Protein AF-A0A920G014-F1 (afdb_monomer_lite)

Foldseek 3Di:
DDLVVLVVVLAQFPDWDDPPVAWIWGQGPVRAIETAASDDDPVNSVVCVVCVVVLVVDPVRPHYHYCNCVVPPDPPDD

pLDDT: mean 85.5, std 13.96, range [31.44, 96.12]

Radius of gyration: 12.45 Å; chains: 1; bounding box: 28×30×26 Å

Secondary structure (DSSP, 8-state):
--HHHHHHHHS-EEEEEEETTTEEEEEETTS-EEE--S---HHHHHHHHHHHHHHHH-GGGGTEEE-TTTT-------

Sequence (78 aa):
MNIIKHLSSLFDIDQIEYIDDRRYNLVLSNGKIVMLPKVIDSKLIYFIKNNIDLIDKSTNYKEFLDLRNFHNKTIRLK

Structure (mmCIF, N/CA/C/O backbone):
data_AF-A0A920G014-F1
#
_entry.id   AF-A0A920G014-F1
#
loop_
_atom_site.group_PDB
_atom_site.id
_atom_site.type_symbol
_atom_site.label_atom_id
_atom_site.label_alt_id
_atom_site.label_comp_id
_atom_site.label_asym_id
_atom_site.label_entity_id
_atom_site.label_seq_id
_atom_site.pdbx_PDB_ins_code
_atom_site.Cartn_x
_atom_site.Cartn_y
_atom_site.Cartn_z
_atom_site.occupancy
_atom_site.B_iso_or_equiv
_atom_site.auth_seq_id
_atom_site.auth_comp_id
_atom_site.auth_asym_id
_atom_site.auth_atom_id
_atom_site.pdbx_PDB_model_num
ATOM 1 N N . MET A 1 1 ? 16.943 -7.141 -0.241 1.00 55.53 1 MET A N 1
ATOM 2 C CA . MET A 1 1 ? 15.997 -6.581 0.752 1.00 55.53 1 MET A CA 1
ATOM 3 C C . MET A 1 1 ? 14.595 -7.033 0.365 1.00 55.53 1 MET A C 1
ATOM 5 O O . MET A 1 1 ? 14.240 -6.863 -0.793 1.00 55.53 1 MET A O 1
ATOM 9 N N . ASN A 1 2 ? 13.845 -7.684 1.259 1.00 80.94 2 ASN A N 1
ATOM 10 C CA . ASN A 1 2 ? 12.536 -8.260 0.925 1.00 80.94 2 ASN A CA 1
ATOM 11 C C . ASN A 1 2 ? 11.435 -7.195 1.093 1.00 80.94 2 ASN A C 1
ATOM 13 O O . ASN A 1 2 ? 11.073 -6.855 2.216 1.00 80.94 2 ASN A O 1
ATOM 17 N N . ILE A 1 3 ? 10.936 -6.655 -0.022 1.00 81.56 3 ILE A N 1
ATOM 18 C CA . ILE A 1 3 ? 9.887 -5.621 -0.068 1.00 81.56 3 ILE A CA 1
ATOM 19 C C . ILE A 1 3 ? 8.620 -6.050 0.678 1.00 81.56 3 ILE A C 1
ATOM 21 O O . ILE A 1 3 ? 8.050 -5.246 1.413 1.00 81.56 3 ILE A O 1
ATOM 25 N N . ILE A 1 4 ? 8.222 -7.318 0.547 1.00 76.69 4 ILE A N 1
ATOM 26 C CA . ILE A 1 4 ? 7.023 -7.848 1.204 1.00 76.69 4 ILE A CA 1
ATOM 27 C C . ILE A 1 4 ? 7.163 -7.754 2.722 1.00 76.69 4 ILE A C 1
ATOM 29 O O . ILE A 1 4 ? 6.256 -7.272 3.387 1.00 76.69 4 ILE A O 1
ATOM 33 N N . LYS A 1 5 ? 8.343 -8.080 3.267 1.00 86.50 5 LYS A N 1
ATOM 34 C CA . LYS A 1 5 ? 8.607 -7.969 4.710 1.00 86.50 5 LYS A CA 1
ATOM 35 C C . LYS A 1 5 ? 8.460 -6.532 5.224 1.00 86.50 5 LYS A C 1
ATOM 37 O O . LYS A 1 5 ? 7.999 -6.333 6.342 1.00 86.50 5 LYS A O 1
ATOM 42 N N . HIS A 1 6 ? 8.844 -5.533 4.428 1.00 89.50 6 HIS A N 1
ATOM 43 C CA . HIS A 1 6 ? 8.638 -4.132 4.800 1.00 89.50 6 HIS A CA 1
ATOM 44 C C . HIS A 1 6 ? 7.162 -3.743 4.756 1.00 89.50 6 HIS A C 1
ATOM 46 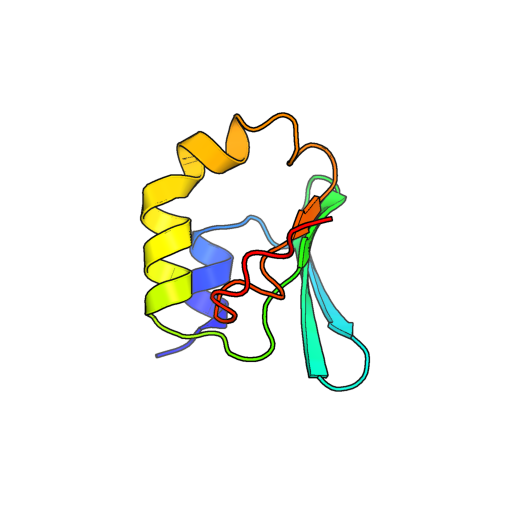O O . HIS A 1 6 ? 6.685 -3.105 5.690 1.00 89.50 6 HIS A O 1
ATOM 52 N N . LEU A 1 7 ? 6.431 -4.151 3.719 1.00 88.31 7 LEU A N 1
ATOM 53 C CA . LEU A 1 7 ? 4.995 -3.885 3.625 1.00 88.31 7 LEU A CA 1
ATOM 54 C C . LEU A 1 7 ? 4.224 -4.530 4.785 1.00 88.31 7 LEU A C 1
ATOM 56 O O . LEU A 1 7 ? 3.438 -3.838 5.419 1.00 88.31 7 LEU A O 1
ATOM 60 N N . SER A 1 8 ? 4.534 -5.776 5.153 1.00 90.25 8 SER A N 1
ATOM 61 C CA . SER A 1 8 ? 3.942 -6.450 6.322 1.00 90.25 8 SER A CA 1
ATOM 62 C C . SER A 1 8 ? 4.309 -5.811 7.666 1.00 90.25 8 SER A C 1
ATOM 64 O O . SER A 1 8 ? 3.670 -6.096 8.668 1.00 90.25 8 SER A O 1
ATOM 66 N N . SER A 1 9 ? 5.349 -4.970 7.724 1.00 91.88 9 SER A N 1
ATOM 67 C CA . SER A 1 9 ? 5.669 -4.193 8.935 1.00 91.88 9 SER A CA 1
ATOM 68 C C . SER A 1 9 ? 4.921 -2.858 9.014 1.00 91.88 9 SER A C 1
ATOM 70 O O . SER A 1 9 ? 4.915 -2.229 10.066 1.00 91.88 9 SER A O 1
ATOM 72 N N . LEU A 1 10 ? 4.338 -2.411 7.897 1.00 91.25 10 LEU A N 1
ATOM 73 C CA . LEU A 1 10 ? 3.601 -1.150 7.781 1.00 91.25 10 LEU A CA 1
ATOM 74 C C . LEU A 1 10 ? 2.086 -1.363 7.751 1.00 91.25 10 LEU A C 1
ATOM 76 O O . LEU A 1 10 ? 1.343 -0.460 8.118 1.00 91.25 10 LEU A O 1
ATOM 80 N N . PHE A 1 11 ? 1.638 -2.534 7.307 1.00 92.31 11 PHE A N 1
ATOM 81 C CA . PHE A 1 11 ? 0.234 -2.878 7.173 1.00 92.31 11 PHE A CA 1
ATOM 82 C C . PHE A 1 11 ? -0.036 -4.260 7.760 1.00 92.31 11 PHE A C 1
ATOM 84 O O . PHE A 1 11 ? 0.768 -5.177 7.592 1.00 92.31 11 PHE A O 1
ATOM 91 N N . ASP A 1 12 ? -1.199 -4.406 8.388 1.00 93.69 12 ASP A N 1
ATOM 92 C CA . ASP A 1 12 ? -1.734 -5.699 8.807 1.00 93.69 12 ASP A CA 1
ATOM 93 C C . ASP A 1 12 ? -2.404 -6.380 7.603 1.00 93.69 12 ASP A C 1
ATOM 95 O O . ASP A 1 12 ? -3.562 -6.109 7.284 1.00 93.69 12 ASP A O 1
ATOM 99 N N . ILE A 1 13 ? -1.608 -7.144 6.849 1.00 94.81 13 ILE A N 1
ATOM 100 C CA . ILE A 1 13 ? -1.985 -7.733 5.556 1.00 94.81 13 ILE A CA 1
ATOM 101 C C . ILE A 1 13 ? -2.606 -9.111 5.784 1.00 94.81 13 ILE A C 1
ATOM 103 O O . ILE A 1 13 ? -1.930 -10.007 6.284 1.00 94.81 13 ILE A O 1
ATOM 107 N N . ASP A 1 14 ? -3.838 -9.289 5.315 1.00 96.12 14 ASP A N 1
ATOM 108 C CA . ASP A 1 14 ? -4.538 -10.576 5.283 1.00 96.12 14 ASP A CA 1
ATOM 109 C C . ASP A 1 14 ? -4.251 -11.328 3.973 1.00 96.12 14 ASP A C 1
ATOM 111 O O . ASP A 1 14 ? -3.882 -12.502 3.969 1.00 96.12 14 ASP A O 1
ATOM 115 N N . GLN A 1 15 ? -4.313 -10.619 2.839 1.00 95.69 15 GLN A N 1
ATOM 116 C CA . GLN A 1 15 ? -4.112 -11.207 1.516 1.00 95.69 15 GLN A CA 1
ATOM 117 C C . GLN A 1 15 ? -3.343 -10.270 0.576 1.00 95.69 15 GLN A C 1
ATOM 119 O O . GLN A 1 15 ? -3.426 -9.044 0.651 1.00 95.69 15 GLN A O 1
ATOM 124 N N . ILE A 1 16 ? -2.594 -10.865 -0.356 1.00 94.75 16 ILE A N 1
ATOM 125 C CA . ILE A 1 16 ? -1.971 -10.164 -1.483 1.00 94.75 16 ILE A CA 1
ATOM 126 C C . ILE A 1 16 ? -2.635 -10.643 -2.771 1.00 94.75 16 ILE A C 1
ATOM 128 O O . ILE A 1 16 ? -2.599 -11.831 -3.087 1.00 94.75 16 ILE A O 1
ATOM 132 N N . GLU A 1 17 ? -3.211 -9.719 -3.531 1.00 95.50 17 GLU A N 1
ATOM 133 C CA . GLU A 1 17 ? -3.824 -10.015 -4.826 1.00 95.50 17 GLU A CA 1
ATOM 134 C C . GLU A 1 17 ? -2.927 -9.525 -5.954 1.00 95.50 17 GLU A C 1
ATOM 136 O O . GLU A 1 17 ? -2.428 -8.401 -5.912 1.00 95.50 17 GLU A O 1
ATOM 141 N N . TYR A 1 18 ? -2.748 -10.345 -6.986 1.00 94.31 18 TYR A N 1
ATOM 142 C CA . TYR A 1 18 ? -2.051 -9.948 -8.202 1.00 94.31 18 TYR A CA 1
ATOM 143 C C . TYR A 1 18 ? -3.066 -9.600 -9.292 1.00 94.31 18 TYR A C 1
ATOM 145 O O . TYR A 1 18 ? -3.884 -10.429 -9.683 1.00 94.31 18 TYR A O 1
ATOM 153 N N . ILE A 1 19 ? -3.024 -8.353 -9.758 1.00 93.44 19 ILE A N 1
ATOM 154 C CA . ILE A 1 19 ? -4.041 -7.739 -10.613 1.00 93.44 19 ILE A CA 1
ATOM 155 C C . ILE A 1 19 ? -3.470 -7.475 -12.005 1.00 93.44 19 ILE A C 1
ATOM 157 O O . ILE A 1 19 ? -2.392 -6.881 -12.149 1.00 93.44 19 ILE A O 1
ATOM 161 N N . ASP A 1 20 ? -4.231 -7.876 -13.026 1.00 89.19 20 ASP A N 1
ATOM 162 C CA . ASP A 1 20 ? -3.965 -7.648 -14.453 1.00 89.19 20 ASP A CA 1
ATOM 163 C C . ASP A 1 20 ? -2.533 -7.984 -14.895 1.00 89.19 20 ASP A C 1
ATOM 165 O O . ASP A 1 20 ? -1.957 -7.259 -15.713 1.00 89.19 20 ASP A O 1
ATOM 169 N N . ASP A 1 21 ? -1.941 -9.018 -14.293 1.00 87.81 21 ASP A N 1
ATOM 170 C CA . ASP A 1 21 ? -0.558 -9.453 -14.514 1.00 87.81 21 ASP A CA 1
ATOM 171 C C . ASP A 1 21 ? 0.493 -8.328 -14.382 1.00 87.81 21 ASP A C 1
ATOM 173 O O . ASP A 1 21 ? 1.498 -8.281 -15.096 1.00 87.81 21 ASP A O 1
ATOM 177 N N . ARG A 1 22 ? 0.236 -7.327 -13.524 1.00 89.94 22 ARG A N 1
ATOM 178 C CA . ARG A 1 22 ? 1.079 -6.116 -13.480 1.00 89.94 22 ARG A CA 1
ATOM 179 C C . ARG A 1 22 ? 1.266 -5.481 -12.114 1.00 89.94 22 ARG A C 1
ATOM 181 O O . ARG A 1 22 ? 2.236 -4.737 -11.945 1.00 89.94 22 ARG A O 1
ATOM 188 N N . ARG A 1 23 ? 0.326 -5.636 -11.183 1.00 91.50 23 ARG A N 1
ATOM 189 C CA . ARG A 1 23 ? 0.317 -4.891 -9.912 1.00 91.50 23 ARG A CA 1
ATOM 190 C C . ARG A 1 23 ? -0.180 -5.763 -8.778 1.00 91.50 23 ARG A C 1
ATOM 192 O O . ARG A 1 23 ? -0.858 -6.751 -9.017 1.00 91.50 23 ARG A O 1
ATOM 199 N N . TYR A 1 24 ? 0.128 -5.345 -7.558 1.00 94.00 24 TYR A N 1
ATOM 200 C CA . TYR A 1 24 ? -0.366 -5.996 -6.357 1.00 94.00 24 TYR A CA 1
ATOM 201 C C . TYR A 1 24 ? -1.340 -5.090 -5.608 1.00 94.00 24 TYR A C 1
ATOM 203 O O . TYR A 1 24 ? -1.107 -3.885 -5.497 1.00 94.00 24 TYR A O 1
ATOM 211 N N . ASN A 1 25 ? -2.392 -5.681 -5.056 1.00 95.44 25 ASN A N 1
ATOM 212 C CA . ASN A 1 25 ? -3.161 -5.084 -3.975 1.00 95.44 25 ASN A CA 1
ATOM 213 C C . ASN A 1 25 ? -2.788 -5.777 -2.665 1.00 95.44 25 ASN A C 1
ATOM 215 O O . ASN A 1 25 ? -2.552 -6.986 -2.644 1.00 95.44 25 ASN A O 1
ATOM 219 N N . LEU A 1 26 ? -2.760 -5.012 -1.577 1.00 95.38 26 LEU A N 1
ATOM 220 C CA . LEU A 1 26 ? -2.748 -5.560 -0.225 1.00 95.38 26 LEU A CA 1
ATOM 221 C C . LEU A 1 26 ? -4.164 -5.441 0.327 1.00 95.38 26 LEU A C 1
ATOM 223 O O . LEU A 1 26 ? -4.669 -4.326 0.463 1.00 95.38 26 LEU A O 1
ATOM 227 N N . VAL A 1 27 ? -4.787 -6.572 0.624 1.00 95.50 27 VAL A N 1
ATOM 228 C CA . VAL A 1 27 ? -6.036 -6.633 1.380 1.00 95.50 27 VAL A CA 1
ATOM 229 C C . VAL A 1 27 ? -5.654 -6.713 2.849 1.00 95.50 27 VAL A C 1
ATOM 231 O O . VAL A 1 27 ? -4.889 -7.590 3.254 1.00 95.50 27 VAL A O 1
ATOM 234 N N . LEU A 1 28 ? -6.121 -5.750 3.632 1.00 93.94 28 LEU A N 1
ATOM 235 C CA . LEU A 1 28 ? -5.807 -5.657 5.051 1.00 93.94 28 LEU A CA 1
ATOM 236 C C . LEU A 1 28 ? -6.850 -6.395 5.887 1.00 93.94 28 LEU A C 1
ATOM 238 O O . LEU A 1 28 ? -8.002 -6.507 5.471 1.00 93.94 28 LEU A O 1
ATOM 242 N N . SER A 1 29 ? -6.489 -6.805 7.103 1.00 94.25 29 SER A N 1
ATOM 243 C CA . SER A 1 29 ? -7.382 -7.545 8.016 1.00 94.25 29 SER A CA 1
ATOM 244 C C . SER A 1 29 ? -8.688 -6.811 8.348 1.00 94.25 29 SER A C 1
ATOM 246 O O . SER A 1 29 ? -9.678 -7.421 8.737 1.00 94.25 29 SER A O 1
ATOM 248 N N . ASN A 1 30 ? -8.714 -5.484 8.196 1.00 91.50 30 ASN A N 1
ATOM 249 C CA . ASN A 1 30 ? -9.905 -4.652 8.388 1.00 91.50 30 ASN A CA 1
ATOM 250 C C . ASN A 1 30 ? -10.727 -4.434 7.100 1.00 91.50 30 ASN A C 1
ATOM 252 O O . ASN A 1 30 ? -11.615 -3.583 7.084 1.00 91.50 30 ASN A O 1
ATOM 256 N N . GLY A 1 31 ? -10.413 -5.152 6.019 1.00 91.62 31 GLY A N 1
ATOM 257 C CA . GLY A 1 31 ? -11.084 -5.070 4.722 1.00 91.62 31 GLY A CA 1
ATOM 258 C C . GLY A 1 31 ? -10.634 -3.911 3.828 1.00 91.62 31 GLY A C 1
ATOM 259 O O . GLY A 1 31 ? -11.099 -3.813 2.6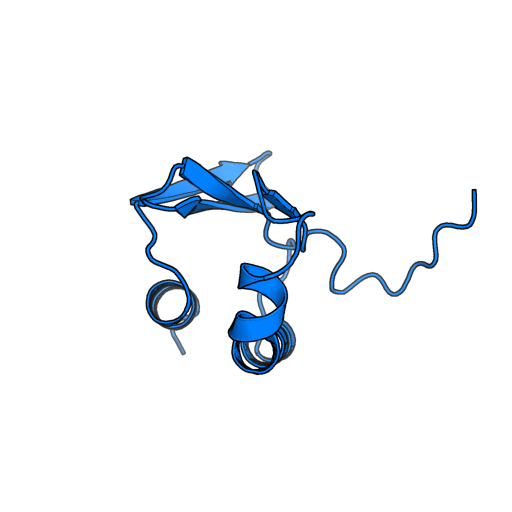93 1.00 91.62 31 GLY A O 1
ATOM 260 N N . LYS A 1 32 ? -9.734 -3.030 4.290 1.00 92.31 32 LYS A N 1
ATOM 261 C CA . LYS A 1 32 ? -9.192 -1.949 3.452 1.00 92.31 32 LYS A CA 1
ATOM 262 C C . LYS A 1 32 ? -8.242 -2.496 2.394 1.00 92.31 32 LYS A C 1
ATOM 264 O O . LYS A 1 32 ? -7.549 -3.486 2.618 1.00 92.31 32 LYS A O 1
ATOM 269 N N . ILE A 1 33 ? -8.149 -1.790 1.270 1.00 93.88 33 ILE A N 1
ATOM 270 C CA . ILE A 1 33 ? -7.290 -2.188 0.150 1.00 93.88 33 ILE A CA 1
ATOM 271 C C . ILE A 1 33 ? -6.206 -1.138 -0.101 1.00 93.88 33 ILE A C 1
ATOM 273 O O . ILE A 1 33 ? -6.497 0.030 -0.354 1.00 93.88 33 ILE A O 1
ATOM 277 N N . VAL A 1 34 ? -4.939 -1.551 -0.109 1.00 93.81 34 VAL A N 1
ATOM 278 C CA . VAL A 1 34 ? -3.817 -0.719 -0.569 1.00 93.81 34 VAL A CA 1
ATOM 279 C C . VAL A 1 34 ? -3.464 -1.114 -1.999 1.00 93.81 34 VAL A C 1
ATOM 281 O O . VAL A 1 34 ? -2.941 -2.201 -2.241 1.00 93.81 34 VAL A O 1
ATOM 284 N N . MET A 1 35 ? -3.731 -0.229 -2.958 1.00 94.19 35 MET A N 1
ATOM 285 C CA . MET A 1 35 ? -3.460 -0.473 -4.377 1.00 94.19 35 MET A CA 1
ATOM 286 C C . MET A 1 35 ? -2.047 -0.005 -4.729 1.00 94.19 35 MET A C 1
ATOM 288 O O . MET A 1 35 ? -1.784 1.200 -4.810 1.00 94.19 35 MET A O 1
ATOM 292 N N . LEU A 1 36 ? -1.122 -0.941 -4.950 1.00 94.31 36 LEU A N 1
ATOM 293 C CA . LEU A 1 36 ? 0.290 -0.616 -5.143 1.00 94.31 36 LEU A CA 1
ATOM 294 C C . LEU A 1 36 ? 0.605 -0.192 -6.591 1.00 94.31 36 LEU A C 1
ATOM 296 O O . LEU A 1 36 ? -0.033 -0.641 -7.553 1.00 94.31 36 LEU A O 1
ATOM 300 N N . PRO A 1 37 ? 1.623 0.665 -6.791 1.00 93.50 37 PRO A N 1
ATOM 301 C CA . PRO A 1 37 ? 2.175 0.921 -8.115 1.00 93.50 37 PRO A CA 1
ATOM 302 C C . PRO A 1 37 ? 2.852 -0.326 -8.691 1.00 93.50 37 PRO A C 1
ATOM 304 O O . PRO A 1 37 ? 3.236 -1.248 -7.977 1.00 93.50 37 PRO A O 1
ATOM 307 N N . LYS A 1 38 ? 3.072 -0.312 -10.012 1.00 92.38 38 LYS A N 1
ATOM 308 C CA . LYS A 1 38 ? 3.829 -1.366 -10.716 1.00 92.38 38 LYS A CA 1
ATOM 309 C C . LYS A 1 38 ? 5.247 -1.535 -10.152 1.00 92.38 38 LYS A C 1
ATOM 311 O O . LYS A 1 38 ? 5.787 -2.633 -10.149 1.00 92.38 38 LYS A O 1
ATOM 316 N N . VAL A 1 39 ? 5.857 -0.433 -9.716 1.00 91.50 39 VAL A N 1
ATOM 317 C CA . VAL A 1 39 ? 7.213 -0.409 -9.162 1.00 91.50 39 VAL A CA 1
ATOM 318 C C . VAL A 1 39 ? 7.127 -0.129 -7.670 1.00 91.50 39 VAL A C 1
ATOM 320 O O . VAL A 1 39 ? 6.712 0.956 -7.268 1.00 91.50 39 VAL A O 1
ATOM 323 N N . ILE A 1 40 ? 7.551 -1.092 -6.858 1.00 91.81 40 ILE A N 1
ATOM 324 C CA . ILE A 1 40 ? 7.656 -0.944 -5.407 1.00 91.81 40 ILE A CA 1
ATOM 325 C C . ILE A 1 40 ? 9.135 -0.746 -5.083 1.00 91.81 40 ILE A C 1
ATOM 327 O O . ILE A 1 40 ? 9.929 -1.676 -5.192 1.00 91.81 40 ILE A O 1
ATOM 331 N N . ASP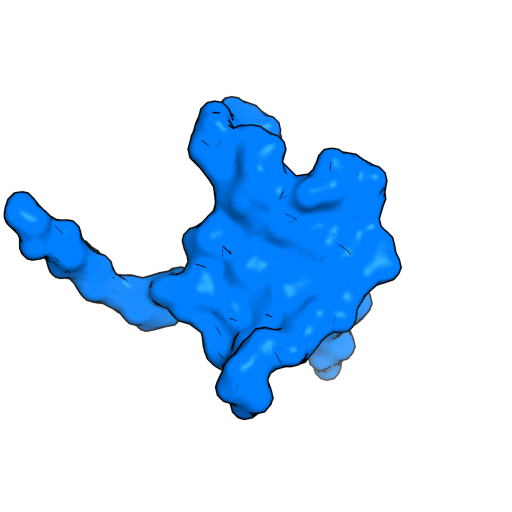 A 1 41 ? 9.515 0.479 -4.736 1.00 91.62 41 ASP A N 1
ATOM 332 C CA . ASP A 1 41 ? 10.896 0.856 -4.443 1.00 91.62 41 ASP A CA 1
ATOM 333 C C . ASP A 1 41 ? 11.035 1.426 -3.023 1.00 91.62 41 ASP A C 1
ATOM 335 O O . ASP A 1 41 ? 10.063 1.591 -2.282 1.00 91.62 41 ASP A O 1
ATOM 339 N N . SER A 1 42 ? 12.266 1.740 -2.623 1.00 91.00 42 SER A N 1
ATOM 340 C CA . SER A 1 42 ? 12.534 2.322 -1.307 1.00 91.00 42 SER A CA 1
ATOM 341 C C . SER A 1 42 ? 11.877 3.692 -1.105 1.00 91.00 42 SER A C 1
ATOM 343 O O . SER A 1 42 ? 11.558 4.032 0.033 1.00 91.00 42 SER A O 1
ATOM 345 N N . LYS A 1 43 ? 11.631 4.463 -2.176 1.00 92.06 43 LYS A N 1
ATOM 346 C CA . LYS A 1 43 ? 10.955 5.767 -2.094 1.00 92.06 43 LYS A CA 1
ATOM 347 C C . LYS A 1 43 ? 9.504 5.602 -1.667 1.00 92.06 43 LYS A C 1
ATOM 349 O O . LYS A 1 43 ? 9.055 6.340 -0.794 1.00 92.06 43 LYS A O 1
ATOM 354 N N . LEU A 1 44 ? 8.800 4.619 -2.232 1.00 92.06 44 LEU A N 1
ATOM 355 C CA . LEU A 1 44 ? 7.435 4.294 -1.828 1.00 92.06 44 LEU A CA 1
ATOM 356 C C . LEU A 1 44 ? 7.383 3.862 -0.359 1.00 92.06 44 LEU A C 1
ATOM 358 O O . LEU A 1 44 ? 6.581 4.389 0.408 1.00 92.06 44 LEU A O 1
ATOM 362 N N . ILE A 1 45 ? 8.264 2.941 0.047 1.00 92.31 45 ILE A N 1
ATOM 363 C CA . ILE A 1 45 ? 8.304 2.445 1.432 1.00 92.31 45 ILE A CA 1
ATOM 364 C C . ILE A 1 45 ? 8.585 3.588 2.414 1.00 92.31 45 ILE A C 1
ATOM 366 O O . ILE A 1 45 ? 7.912 3.703 3.437 1.00 92.31 45 ILE A O 1
ATOM 370 N N . TYR A 1 46 ? 9.545 4.460 2.095 1.00 93.06 46 TYR A N 1
ATOM 371 C CA . TYR A 1 46 ? 9.874 5.622 2.920 1.00 93.06 46 TYR A CA 1
ATOM 372 C C . TYR A 1 46 ? 8.713 6.621 3.006 1.00 93.06 46 TYR A C 1
ATOM 374 O O . TYR A 1 46 ? 8.411 7.120 4.089 1.00 93.06 46 TYR A O 1
ATOM 382 N N . PHE A 1 47 ? 8.031 6.881 1.887 1.00 92.44 47 PHE A N 1
ATOM 383 C CA . PHE A 1 47 ? 6.848 7.736 1.860 1.00 92.44 47 PHE A CA 1
ATOM 384 C C . PHE A 1 47 ? 5.741 7.197 2.769 1.00 92.44 47 PHE A C 1
ATOM 386 O O . PHE A 1 47 ? 5.259 7.939 3.620 1.00 92.44 47 PHE A O 1
ATOM 393 N N . ILE A 1 48 ? 5.373 5.919 2.635 1.00 92.00 48 ILE A N 1
ATOM 394 C CA . ILE A 1 48 ? 4.324 5.308 3.463 1.00 92.00 48 ILE A CA 1
ATOM 395 C C . ILE A 1 48 ? 4.720 5.383 4.937 1.00 92.00 48 ILE A C 1
ATOM 397 O O . ILE A 1 48 ? 3.954 5.896 5.746 1.00 92.00 48 ILE A O 1
ATOM 401 N N . LYS A 1 49 ? 5.941 4.951 5.277 1.00 92.56 49 LYS A N 1
ATOM 402 C CA . LYS A 1 49 ? 6.431 4.929 6.660 1.00 92.56 49 LYS A CA 1
ATOM 403 C C . LYS A 1 49 ? 6.335 6.296 7.342 1.00 92.56 49 LYS A C 1
ATOM 405 O O . LYS A 1 49 ? 5.927 6.368 8.492 1.00 92.56 49 LYS A O 1
ATOM 410 N N . ASN A 1 50 ? 6.696 7.369 6.643 1.00 93.88 50 ASN A N 1
ATOM 411 C CA . ASN A 1 50 ? 6.704 8.710 7.232 1.00 93.88 50 ASN A CA 1
ATOM 412 C C . ASN A 1 50 ? 5.335 9.390 7.267 1.00 93.88 50 ASN A C 1
ATOM 414 O O . ASN A 1 50 ? 5.206 10.440 7.886 1.00 93.88 50 ASN A O 1
ATOM 418 N N . ASN A 1 51 ? 4.336 8.835 6.581 1.00 91.00 51 ASN A N 1
ATOM 419 C CA . ASN A 1 51 ? 3.010 9.438 6.472 1.00 91.00 51 ASN A CA 1
ATOM 420 C C . ASN A 1 51 ? 1.894 8.520 6.991 1.00 91.00 51 ASN A C 1
ATOM 422 O O . ASN A 1 51 ? 0.729 8.880 6.853 1.00 91.00 51 ASN A O 1
ATOM 426 N N . ILE A 1 52 ? 2.215 7.362 7.582 1.00 87.75 52 ILE A N 1
ATOM 427 C CA . ILE A 1 52 ? 1.220 6.347 7.960 1.00 87.75 52 ILE A CA 1
ATOM 428 C C . ILE A 1 52 ? 0.153 6.910 8.911 1.00 87.75 52 ILE A C 1
ATOM 430 O O . ILE A 1 52 ? -1.034 6.753 8.648 1.00 87.75 52 ILE A O 1
ATOM 434 N N . ASP A 1 53 ? 0.556 7.709 9.903 1.00 87.38 53 ASP A N 1
ATOM 435 C CA . ASP A 1 53 ? -0.366 8.348 10.850 1.00 87.38 53 ASP A CA 1
ATOM 436 C C . ASP A 1 53 ? -1.351 9.312 10.169 1.00 87.38 53 ASP A C 1
ATOM 438 O O . ASP A 1 53 ? -2.482 9.490 10.626 1.00 87.38 53 ASP A O 1
ATOM 442 N N . LEU A 1 54 ? -0.920 9.978 9.092 1.00 86.44 54 LEU A N 1
ATOM 443 C CA . LEU A 1 54 ? -1.760 10.884 8.305 1.00 86.44 54 LEU A CA 1
ATOM 444 C C . LEU A 1 54 ? -2.671 10.105 7.355 1.00 86.44 54 LEU A C 1
ATOM 446 O O . LEU A 1 54 ? -3.830 10.475 7.175 1.00 86.44 54 LEU A O 1
ATOM 450 N N . ILE A 1 55 ? -2.156 9.025 6.764 1.00 85.50 55 ILE A N 1
ATOM 451 C CA . ILE A 1 55 ? -2.912 8.116 5.900 1.00 85.50 55 ILE A CA 1
ATOM 452 C C . ILE A 1 55 ? -4.059 7.483 6.692 1.00 85.50 55 ILE A C 1
ATOM 454 O O . ILE A 1 55 ? -5.199 7.534 6.237 1.00 85.50 55 ILE A O 1
ATOM 458 N N . ASP A 1 56 ? -3.793 6.982 7.899 1.00 80.38 56 ASP A N 1
ATOM 459 C CA . ASP A 1 56 ? -4.800 6.345 8.756 1.00 80.38 56 ASP A CA 1
ATOM 460 C C . ASP A 1 56 ? -5.908 7.303 9.204 1.00 80.38 56 ASP A C 1
ATOM 462 O O . ASP A 1 56 ? -7.058 6.893 9.368 1.00 80.38 56 ASP A O 1
ATOM 466 N N . LYS A 1 57 ? -5.589 8.593 9.347 1.00 82.19 57 LYS A N 1
ATOM 467 C CA . LYS A 1 57 ? -6.556 9.649 9.690 1.00 82.19 57 LYS A CA 1
ATOM 468 C C . LYS A 1 57 ? -7.303 10.207 8.477 1.00 82.19 57 LYS A C 1
ATOM 470 O O . LYS A 1 57 ? -8.262 10.961 8.648 1.00 82.19 57 LYS A O 1
ATOM 475 N N . SER A 1 58 ? -6.879 9.876 7.258 1.00 77.00 58 SER A N 1
ATOM 476 C CA . SER A 1 58 ? -7.489 10.390 6.035 1.00 77.00 58 SER A CA 1
ATOM 477 C C . SER A 1 58 ? -8.875 9.789 5.814 1.00 77.00 58 SER A C 1
ATOM 479 O O . SER A 1 58 ? -9.049 8.573 5.752 1.00 77.00 58 SER A O 1
ATOM 481 N N . THR A 1 59 ? -9.874 10.644 5.595 1.00 60.78 59 THR A N 1
ATOM 482 C CA . THR A 1 59 ? -11.238 10.217 5.240 1.00 60.78 59 THR A CA 1
ATOM 483 C C . THR A 1 59 ? -11.308 9.500 3.893 1.00 60.78 59 THR A C 1
ATOM 485 O O . THR A 1 59 ? -12.246 8.736 3.670 1.00 60.78 59 THR A O 1
ATOM 488 N N . ASN A 1 60 ? -10.319 9.705 3.018 1.00 64.06 60 ASN A N 1
ATOM 489 C CA . ASN A 1 60 ? -10.211 9.008 1.736 1.00 64.06 60 ASN A CA 1
ATOM 490 C C . ASN A 1 60 ? -9.699 7.571 1.898 1.00 64.06 60 ASN A C 1
ATOM 492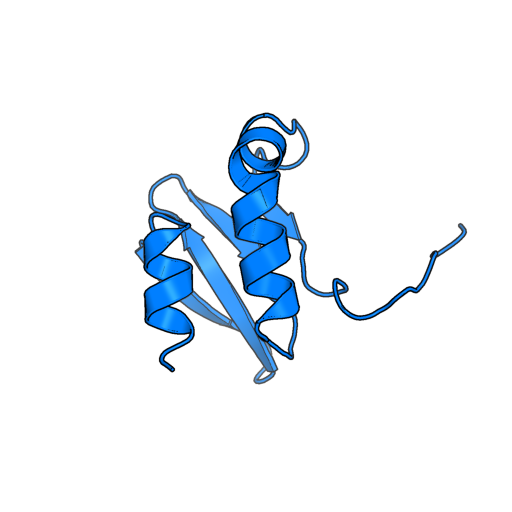 O O . ASN A 1 60 ? -9.902 6.759 1.005 1.00 64.06 60 ASN A O 1
ATOM 496 N N . TYR A 1 61 ? -9.101 7.236 3.047 1.00 76.38 61 TYR A N 1
ATOM 497 C CA . TYR A 1 61 ? -8.653 5.884 3.381 1.00 76.38 61 TYR A CA 1
ATOM 498 C C . TYR A 1 61 ? -9.686 5.109 4.218 1.00 76.38 61 TYR A C 1
ATOM 500 O O . TYR A 1 61 ? -9.362 4.345 5.135 1.00 76.38 61 TYR A O 1
ATOM 508 N N . LYS A 1 62 ? -10.970 5.329 3.923 1.00 74.25 62 LYS A N 1
ATOM 509 C CA . LYS A 1 62 ? -12.053 4.523 4.497 1.00 74.25 62 LYS A CA 1
ATOM 510 C C . LYS A 1 62 ? -12.129 3.142 3.855 1.00 74.25 62 LYS A C 1
ATOM 512 O O . LYS A 1 62 ? -12.332 2.174 4.574 1.00 74.25 62 LYS A O 1
ATOM 517 N N . GLU A 1 63 ? -11.898 3.064 2.545 1.00 82.38 63 GLU A N 1
ATOM 518 C CA . GLU A 1 63 ? -12.021 1.821 1.770 1.00 82.38 63 GLU A CA 1
ATOM 519 C C . GLU A 1 63 ? -10.725 1.462 1.037 1.00 82.38 63 GLU A C 1
ATOM 521 O O . GLU A 1 63 ? -10.290 0.312 1.075 1.00 82.38 63 GLU A O 1
ATOM 526 N N . PHE A 1 64 ? -10.060 2.441 0.411 1.00 88.81 64 PHE A N 1
ATOM 527 C CA . PHE A 1 64 ? -8.853 2.185 -0.372 1.00 88.81 64 PHE A CA 1
ATOM 528 C C . PHE A 1 64 ? -7.789 3.279 -0.243 1.00 88.81 64 PHE A C 1
ATOM 530 O O . PHE A 1 64 ? -8.088 4.466 -0.137 1.00 88.81 64 PHE A O 1
ATOM 537 N N . LEU A 1 65 ? -6.521 2.868 -0.294 1.00 91.19 65 LEU A N 1
ATOM 538 C CA . LEU A 1 65 ? -5.357 3.734 -0.474 1.00 91.19 65 LEU A CA 1
ATOM 539 C C . LEU A 1 65 ? -4.793 3.500 -1.874 1.00 91.19 65 LEU A C 1
ATOM 541 O O . LEU A 1 65 ? -4.174 2.469 -2.138 1.00 91.19 65 LEU A O 1
ATOM 545 N N . ASP A 1 66 ? -5.005 4.455 -2.778 1.00 91.00 66 ASP A N 1
ATOM 546 C CA . ASP A 1 66 ? -4.532 4.346 -4.159 1.00 91.00 66 ASP A CA 1
ATOM 547 C C . ASP A 1 66 ? -3.136 4.957 -4.333 1.00 91.00 66 ASP A C 1
ATOM 549 O O . ASP A 1 66 ? -2.964 6.176 -4.359 1.00 91.00 66 ASP A O 1
ATOM 553 N N . LEU A 1 67 ? -2.131 4.094 -4.492 1.00 91.56 67 LEU A N 1
ATOM 554 C CA . LEU A 1 67 ? -0.738 4.469 -4.742 1.00 91.56 67 LEU A CA 1
ATOM 555 C C . LEU A 1 67 ? -0.299 4.111 -6.165 1.00 91.56 67 LEU A C 1
ATOM 557 O O . LEU A 1 67 ? 0.881 4.241 -6.500 1.00 91.56 67 LEU A O 1
ATOM 561 N N . ARG A 1 68 ? -1.220 3.685 -7.041 1.00 91.62 68 ARG A N 1
ATOM 562 C CA . ARG A 1 68 ? -0.884 3.147 -8.372 1.00 91.62 68 ARG A CA 1
ATOM 563 C C . ARG A 1 68 ? -0.107 4.136 -9.238 1.00 91.62 68 ARG A C 1
ATOM 565 O O . ARG A 1 68 ? 0.696 3.722 -10.074 1.00 91.62 68 ARG A O 1
ATOM 572 N N . ASN A 1 69 ? -0.342 5.430 -9.018 1.00 89.69 69 ASN A N 1
ATOM 573 C CA . ASN A 1 69 ? 0.297 6.538 -9.722 1.00 89.69 69 ASN A CA 1
ATOM 574 C C . ASN A 1 69 ? 1.396 7.235 -8.905 1.00 89.69 69 ASN A C 1
ATOM 576 O O . ASN A 1 69 ? 1.840 8.297 -9.315 1.00 89.69 69 ASN A O 1
ATOM 580 N N . PHE A 1 70 ? 1.873 6.659 -7.794 1.00 90.19 70 PHE A N 1
ATOM 581 C CA . PHE A 1 70 ? 2.874 7.289 -6.918 1.00 90.19 70 PHE A CA 1
ATOM 582 C C . PHE A 1 70 ? 4.116 7.806 -7.668 1.00 90.19 70 PHE A C 1
ATOM 584 O O . PHE A 1 70 ? 4.599 8.904 -7.405 1.00 90.19 70 PHE A O 1
ATOM 591 N N . HIS A 1 71 ? 4.604 7.041 -8.649 1.00 88.06 71 HIS A N 1
ATOM 592 C CA . HIS A 1 71 ? 5.768 7.419 -9.465 1.00 88.06 71 HIS A CA 1
ATOM 593 C C . HIS A 1 71 ? 5.439 8.367 -10.618 1.00 88.06 71 HIS A C 1
ATOM 595 O O . HIS A 1 71 ? 6.327 9.014 -11.174 1.00 88.06 71 HIS A O 1
ATOM 601 N N . ASN A 1 72 ? 4.165 8.463 -10.981 1.00 82.81 72 ASN A N 1
ATOM 602 C CA . ASN A 1 72 ? 3.711 9.324 -12.052 1.00 82.81 72 ASN A CA 1
ATOM 603 C C . ASN A 1 72 ? 3.430 10.705 -11.452 1.00 82.81 72 ASN A C 1
ATOM 605 O O . ASN A 1 72 ? 2.370 10.938 -10.879 1.00 82.81 72 ASN A O 1
ATOM 609 N N . LYS A 1 73 ? 4.369 11.648 -11.613 1.00 62.53 73 LYS A N 1
ATOM 610 C CA . LYS A 1 73 ? 4.184 13.079 -11.288 1.00 62.53 73 LYS A CA 1
ATOM 611 C C . LYS A 1 73 ? 3.155 13.768 -12.204 1.00 62.53 73 LYS A C 1
ATOM 613 O O . LYS A 1 73 ? 3.391 14.873 -12.684 1.00 62.53 73 LYS A O 1
ATOM 618 N N . THR A 1 74 ? 2.047 13.123 -12.541 1.00 52.72 74 THR A N 1
ATOM 619 C CA . THR A 1 74 ? 1.064 13.701 -13.452 1.00 52.72 74 THR A CA 1
ATOM 620 C C . THR A 1 74 ? -0.032 14.356 -12.632 1.00 52.72 74 THR A C 1
ATOM 622 O O . THR A 1 74 ? -0.952 13.702 -12.148 1.00 52.72 74 THR A O 1
ATOM 625 N N . ILE A 1 75 ? 0.072 15.679 -12.490 1.00 42.38 75 ILE A N 1
ATOM 626 C CA . ILE A 1 75 ? -1.081 16.518 -12.178 1.00 42.38 75 ILE A CA 1
ATOM 627 C C . ILE A 1 75 ? -2.066 16.298 -13.326 1.00 42.38 75 ILE A C 1
A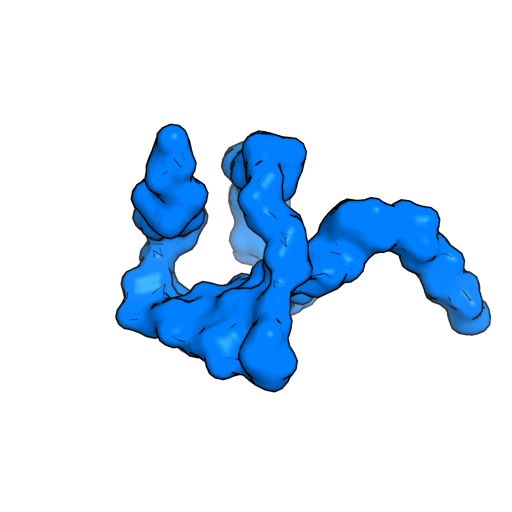TOM 629 O O . ILE A 1 75 ? -1.849 16.761 -14.445 1.00 42.38 75 ILE A O 1
ATOM 633 N N . ARG A 1 76 ? -3.124 15.531 -13.072 1.00 43.56 76 ARG A N 1
ATOM 634 C CA . ARG A 1 76 ? -4.237 15.418 -14.007 1.00 43.56 76 ARG A CA 1
ATOM 635 C C . ARG A 1 76 ? -5.173 16.584 -13.706 1.00 43.56 76 ARG A C 1
ATOM 637 O O . ARG A 1 76 ? -6.026 16.475 -12.832 1.00 43.56 76 ARG A O 1
ATOM 644 N N . LEU A 1 77 ? -4.956 17.711 -14.383 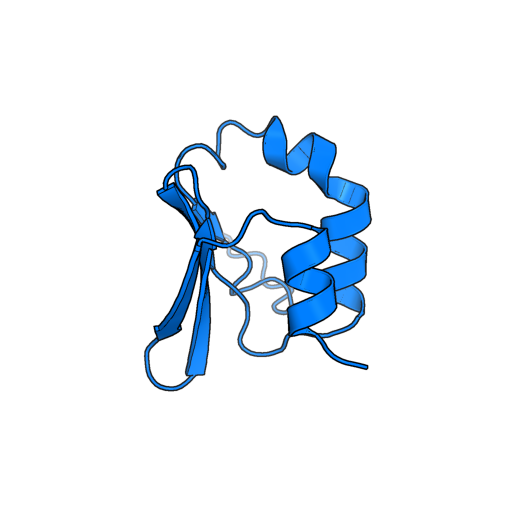1.00 31.44 77 LEU A N 1
ATOM 645 C CA . LEU A 1 77 ? -5.954 18.778 -14.446 1.00 31.44 77 LEU A CA 1
ATOM 646 C C . LEU A 1 77 ? -7.165 18.213 -15.204 1.00 31.44 77 LEU A C 1
ATOM 648 O O . LEU A 1 77 ? -7.008 17.700 -16.315 1.00 31.44 77 LEU A O 1
ATOM 652 N N . LYS A 1 78 ? -8.331 18.222 -14.559 1.00 42.09 78 LYS A N 1
ATOM 653 C CA . LYS A 1 78 ? -9.625 18.138 -15.237 1.00 42.09 78 LYS A CA 1
ATOM 654 C C . LYS A 1 78 ? -10.149 19.550 -15.414 1.00 42.09 78 LYS A C 1
ATOM 656 O O . LYS A 1 78 ? -9.942 20.343 -14.469 1.00 42.09 78 LYS A O 1
#